Protein AF-A0AAW3F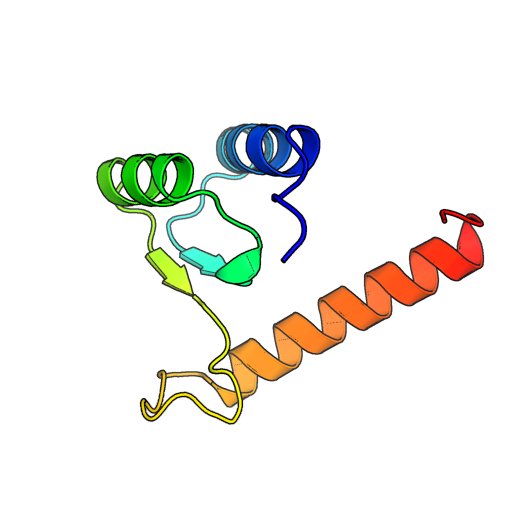MD3-F1 (afdb_monomer)

Foldseek 3Di:
DDAQDPVLLVVVVVCCVVPPDLEDEDAPRRDDPVSVVVNVVVNRHYDYQDDPPDDDDDPCNVVSVVVVVVVVVVVVVVCVVPVPD

Sequence (85 aa):
MTPASWHAIKSVQTLLSLWPSHQILVDLGYLSRKLKQELAKKKINLWTPVRRNMKQPVAYQRLLNRQRRQSETNFSQLNELFDIE

InterPro domains:
  IPR025668 Transposase DDE domain [PF13612] (2-85)

Nearest PDB structures (foldseek):
  3md9-assembly2_B  TM=7.033E-01  e=1.603E+00  Yersinia pestis
  1asu-assembly1_A-2  TM=4.422E-01  e=1.077E+00  Avian sarcoma virus
  2g9z-assembly1_B  TM=5.738E-01  e=4.953E+00  Candida albicans
  2wsm-assembly1_A  TM=4.570E-01  e=9.617E+00  Archaeoglobus fulgidus DSM 4304

Mean predicted aligned error: 7.89 Å

pLDDT: mean 77.75, std 11.98, range [36.75, 92.19]

Organism: NCBI:txid1304889

Secondary structure (DSSP, 8-state):
-PPPPHHHHHHHHHHHHHS--SEEE--TTTS-HHHHHHHHHTT-EEE-PPPTT-----TTHHHHHHHHHHHHHHHHHHHHHHT--

Solvent-accessible surface area (backbone atoms only — not comparable to full-atom values): 5242 Å² total; per-residue (Å²): 133,80,77,56,54,70,66,60,60,53,45,52,60,51,48,43,70,77,52,77,61,59,65,43,82,46,63,73,82,59,55,54,72,67,55,53,53,54,38,50,75,70,65,36,45,76,46,54,62,73,54,96,88,52,93,63,88,56,88,62,44,70,57,44,47,49,55,50,50,51,51,53,51,52,51,53,51,49,28,70,76,66,73,63,129

Radius of gyration: 14.06 Å; Cα contacts (8 Å, |Δi|>4): 57; chains: 1; bounding box: 32×26×37 Å

Structure (mmCIF, N/CA/C/O backbone):
data_AF-A0AAW3FMD3-F1
#
_entry.id   AF-A0AAW3FMD3-F1
#
loop_
_atom_site.group_PDB
_atom_site.id
_atom_site.type_symbol
_atom_site.label_atom_id
_atom_site.label_alt_id
_atom_site.label_comp_id
_atom_site.label_asym_id
_atom_site.label_entity_id
_atom_site.label_seq_id
_atom_site.pdbx_PDB_ins_code
_atom_site.Cartn_x
_atom_site.Cartn_y
_atom_site.Cartn_z
_atom_site.occupancy
_atom_site.B_iso_or_equiv
_atom_site.auth_seq_id
_atom_site.auth_comp_id
_atom_site.auth_asym_id
_atom_site.auth_atom_id
_atom_site.pdbx_PDB_model_num
ATOM 1 N N . MET A 1 1 ? 2.857 17.953 -1.408 1.00 36.75 1 MET A N 1
ATOM 2 C CA . MET A 1 1 ? 2.327 16.590 -1.632 1.00 36.75 1 MET A CA 1
ATOM 3 C C . MET A 1 1 ? 1.576 16.604 -2.946 1.00 36.75 1 MET A C 1
ATOM 5 O O . MET A 1 1 ? 0.620 17.359 -3.056 1.00 36.75 1 MET A O 1
ATOM 9 N N . THR A 1 2 ? 2.035 15.841 -3.934 1.00 37.81 2 THR A N 1
ATOM 10 C CA . THR A 1 2 ? 1.355 15.690 -5.224 1.00 37.81 2 THR A CA 1
ATOM 11 C C . THR A 1 2 ? 0.058 14.906 -5.001 1.00 37.81 2 THR A C 1
ATOM 13 O O . THR A 1 2 ? 0.098 13.882 -4.311 1.00 37.81 2 THR A O 1
ATOM 16 N N . PRO A 1 3 ? -1.097 15.369 -5.503 1.00 49.78 3 PRO A N 1
ATOM 17 C CA . PRO A 1 3 ? -2.329 14.594 -5.447 1.00 49.78 3 PRO A CA 1
ATOM 18 C C . PRO A 1 3 ? -2.115 13.229 -6.103 1.00 49.78 3 PRO A C 1
ATOM 20 O O . PRO A 1 3 ? -1.454 13.135 -7.136 1.00 49.78 3 PRO A O 1
ATOM 23 N N . ALA A 1 4 ? -2.677 12.173 -5.516 1.00 54.09 4 ALA A N 1
ATOM 24 C CA . ALA A 1 4 ? -2.687 10.866 -6.156 1.00 54.09 4 ALA A CA 1
ATOM 25 C C . ALA A 1 4 ? -3.322 10.982 -7.552 1.00 54.09 4 ALA A C 1
ATOM 27 O O . ALA A 1 4 ? -4.415 11.542 -7.686 1.00 54.09 4 ALA A O 1
ATOM 28 N N . SER A 1 5 ? -2.631 10.469 -8.574 1.00 61.81 5 SER A N 1
ATOM 29 C CA . SER A 1 5 ? -3.108 10.476 -9.959 1.00 61.81 5 SER A CA 1
ATOM 30 C C . SER A 1 5 ? -4.507 9.858 -10.043 1.00 61.81 5 SER A C 1
ATOM 32 O O . SER A 1 5 ? -4.771 8.805 -9.455 1.00 61.81 5 SER A O 1
ATOM 34 N N . TRP A 1 6 ? -5.412 10.494 -10.793 1.00 53.22 6 TRP A N 1
ATOM 35 C CA . TRP A 1 6 ? -6.760 9.976 -11.055 1.00 53.22 6 TRP A CA 1
ATOM 36 C C . TRP A 1 6 ? -6.725 8.533 -11.586 1.00 53.22 6 TRP A C 1
ATOM 38 O O . TRP A 1 6 ? -7.559 7.705 -11.207 1.00 53.22 6 TRP A O 1
ATOM 48 N N . HIS A 1 7 ? -5.696 8.208 -12.377 1.00 61.53 7 HIS A N 1
ATOM 49 C CA . HIS A 1 7 ? -5.467 6.864 -12.897 1.00 61.53 7 HIS A CA 1
ATOM 50 C C . HIS A 1 7 ? -5.234 5.849 -11.775 1.00 61.53 7 HIS A C 1
ATOM 52 O O . HIS A 1 7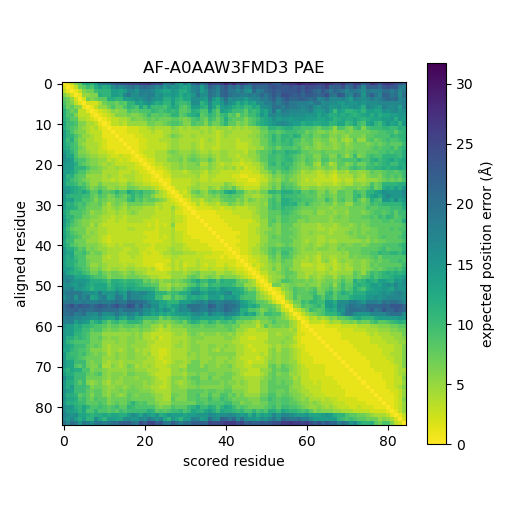 ? -5.844 4.785 -11.792 1.00 61.53 7 HIS A O 1
ATOM 58 N N . ALA A 1 8 ? -4.460 6.194 -10.741 1.00 63.69 8 ALA A N 1
ATOM 59 C CA . ALA A 1 8 ? -4.201 5.295 -9.616 1.00 63.69 8 ALA A CA 1
ATOM 60 C C . ALA A 1 8 ? -5.482 4.960 -8.826 1.00 63.69 8 ALA A C 1
ATOM 62 O O . ALA A 1 8 ? -5.691 3.814 -8.435 1.00 63.69 8 ALA A O 1
ATOM 63 N N . ILE A 1 9 ? -6.382 5.932 -8.641 1.00 63.00 9 ILE A N 1
ATOM 64 C CA . ILE A 1 9 ? -7.664 5.745 -7.935 1.00 63.00 9 ILE A CA 1
ATOM 65 C C . ILE A 1 9 ? -8.588 4.802 -8.717 1.00 63.00 9 ILE A C 1
ATOM 67 O O . ILE A 1 9 ? -9.180 3.889 -8.134 1.00 63.00 9 ILE A O 1
ATOM 71 N N . LYS A 1 10 ? -8.698 4.998 -10.036 1.00 68.69 10 LYS A N 1
ATOM 72 C CA . LYS A 1 10 ? -9.520 4.147 -10.909 1.00 68.69 10 LYS A CA 1
ATOM 73 C C . LYS A 1 10 ? -8.953 2.727 -11.011 1.00 68.69 10 LYS A C 1
ATOM 75 O O . LYS A 1 10 ? -9.716 1.757 -11.002 1.00 68.69 10 LYS A O 1
ATOM 80 N N . SER A 1 11 ? -7.627 2.594 -11.017 1.00 73.38 11 SER A N 1
ATOM 81 C CA . SER A 1 11 ? -6.950 1.298 -10.988 1.00 73.38 11 SER A CA 1
ATOM 82 C C . SER A 1 11 ? -7.278 0.501 -9.727 1.00 73.38 11 SER A C 1
ATOM 84 O O . SER A 1 11 ? -7.513 -0.694 -9.836 1.00 73.38 11 SER A O 1
ATOM 86 N N . VAL A 1 12 ? -7.398 1.13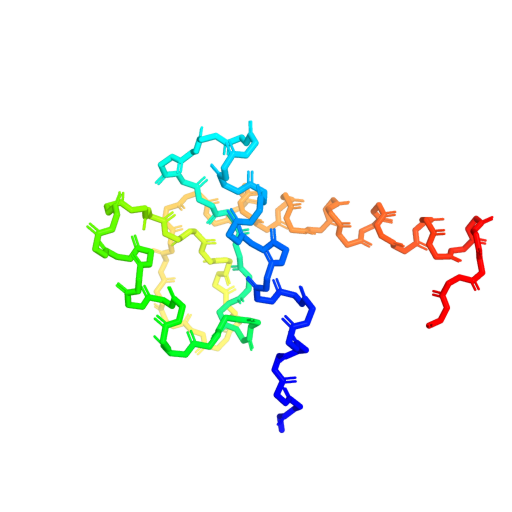1 -8.550 1.00 79.00 12 VAL A N 1
ATOM 87 C CA . VAL A 1 12 ? -7.757 0.414 -7.306 1.00 79.00 12 VAL A CA 1
ATOM 88 C C . VAL A 1 12 ? -9.153 -0.204 -7.382 1.00 79.00 12 VAL A C 1
ATOM 90 O O . VAL A 1 12 ? -9.329 -1.369 -7.033 1.00 79.00 12 VAL A O 1
ATOM 93 N N . GLN A 1 13 ? -10.154 0.546 -7.851 1.00 79.19 13 GLN A N 1
ATOM 94 C CA . GLN A 1 13 ? -11.515 0.012 -7.986 1.00 79.19 13 GLN A CA 1
ATOM 95 C C . GLN A 1 13 ? -11.578 -1.122 -9.020 1.00 79.19 13 GLN A C 1
ATOM 97 O O . GLN A 1 13 ? -12.247 -2.126 -8.784 1.00 79.19 13 GLN A O 1
ATOM 102 N N . THR A 1 14 ? -10.844 -0.980 -10.126 1.00 82.50 14 THR A N 1
ATOM 103 C CA . THR A 1 14 ? -10.757 -1.999 -11.184 1.00 82.50 14 THR A CA 1
ATOM 104 C C . THR A 1 14 ? -10.068 -3.264 -10.674 1.00 82.50 14 THR A C 1
ATOM 106 O O . THR A 1 14 ? -10.606 -4.358 -10.818 1.00 82.50 14 THR A O 1
ATOM 109 N N . LEU A 1 15 ? -8.924 -3.117 -10.000 1.00 82.44 15 LEU A N 1
ATOM 110 C CA . LEU A 1 15 ? -8.185 -4.226 -9.397 1.00 82.44 15 LEU A CA 1
ATOM 111 C C . LEU A 1 15 ? -9.034 -4.984 -8.384 1.00 82.44 15 LEU A C 1
ATOM 113 O O . LEU A 1 15 ? -8.998 -6.204 -8.379 1.00 82.44 15 LEU A O 1
ATOM 117 N N . LEU A 1 16 ? -9.835 -4.293 -7.573 1.00 84.38 16 LEU A N 1
ATOM 118 C CA . LEU A 1 16 ? -10.720 -4.954 -6.612 1.00 84.38 16 LEU A CA 1
ATOM 119 C C . LEU A 1 16 ? -11.918 -5.650 -7.249 1.00 84.38 16 LEU A C 1
ATOM 121 O O . LEU A 1 16 ? -12.454 -6.587 -6.662 1.00 84.38 16 LEU A O 1
ATOM 125 N N . SER A 1 17 ? -12.351 -5.187 -8.421 1.00 84.56 17 SER A N 1
ATOM 126 C CA . SER A 1 17 ? -13.377 -5.876 -9.199 1.00 84.56 17 SER A CA 1
ATOM 127 C C . SER A 1 17 ? -12.842 -7.164 -9.819 1.00 84.56 17 SER A C 1
ATOM 129 O O . SER A 1 17 ? -13.580 -8.140 -9.892 1.00 84.56 17 SER A O 1
ATOM 131 N N . LEU A 1 18 ? -11.589 -7.158 -10.282 1.00 85.19 18 LEU A N 1
ATOM 132 C CA . LEU A 1 18 ? -10.942 -8.325 -10.886 1.00 85.19 18 LEU A CA 1
ATOM 133 C C . LEU A 1 18 ? -10.451 -9.312 -9.824 1.00 85.19 18 LEU A C 1
ATOM 135 O O . LEU A 1 18 ? -10.636 -10.514 -9.972 1.00 85.19 18 LEU A O 1
ATOM 139 N N . TRP A 1 19 ? -9.879 -8.794 -8.737 1.00 83.31 19 TRP A N 1
ATOM 140 C CA . TRP A 1 19 ? -9.347 -9.556 -7.613 1.00 83.31 19 TRP A CA 1
ATOM 141 C C . TRP A 1 19 ? -9.965 -9.104 -6.291 1.00 83.31 19 TRP A C 1
ATOM 143 O O . TRP A 1 19 ? -9.415 -8.241 -5.595 1.00 83.31 19 TRP A O 1
ATOM 153 N N . PRO A 1 20 ? -11.110 -9.702 -5.915 1.00 82.62 20 PRO A N 1
ATOM 154 C CA . PRO A 1 20 ? -11.758 -9.427 -4.645 1.00 82.62 20 PRO A CA 1
ATOM 155 C C . PRO A 1 20 ? -10.833 -9.778 -3.479 1.00 82.62 20 PRO A C 1
ATOM 157 O O . PRO A 1 20 ? -10.433 -10.928 -3.303 1.00 82.62 20 PRO A O 1
ATOM 160 N N . SER A 1 21 ? -10.514 -8.786 -2.649 1.00 84.12 21 SER A N 1
ATOM 161 C CA . SER A 1 21 ? -9.740 -8.988 -1.428 1.00 84.12 21 SER A CA 1
ATOM 162 C C . SER A 1 21 ? -10.299 -8.155 -0.284 1.00 84.12 21 SER A C 1
ATOM 164 O O . SER A 1 21 ? -10.679 -6.996 -0.453 1.00 84.12 21 SER A O 1
ATOM 166 N N . HIS A 1 22 ? -10.298 -8.747 0.907 1.00 84.38 22 HIS A N 1
ATOM 167 C CA . HIS A 1 22 ? -10.664 -8.074 2.152 1.00 84.38 22 HIS A CA 1
ATOM 168 C C . HIS A 1 22 ? -9.489 -7.305 2.766 1.00 84.38 22 HIS A C 1
ATOM 170 O O . HIS A 1 22 ? -9.687 -6.543 3.709 1.00 84.38 22 HIS A O 1
ATOM 176 N N . GLN A 1 23 ? -8.268 -7.515 2.265 1.00 85.19 23 GLN A N 1
ATOM 177 C CA . GLN A 1 23 ? -7.047 -6.897 2.773 1.00 85.19 23 GLN A CA 1
ATOM 178 C C . GLN A 1 23 ? -6.209 -6.366 1.612 1.00 85.19 23 GLN A C 1
ATOM 180 O O . GLN A 1 23 ? -5.898 -7.099 0.672 1.00 85.19 23 GLN A O 1
ATOM 185 N N . ILE A 1 24 ? -5.835 -5.090 1.676 1.00 85.19 24 ILE A N 1
ATOM 186 C CA . ILE A 1 24 ? -5.026 -4.442 0.638 1.00 85.19 24 ILE A CA 1
ATOM 187 C C . ILE A 1 24 ? -3.820 -3.777 1.283 1.00 85.19 24 ILE A C 1
ATOM 189 O O . ILE A 1 24 ? -3.972 -2.966 2.198 1.00 85.19 24 ILE A O 1
ATOM 193 N N . LEU A 1 25 ? -2.631 -4.084 0.765 1.00 83.81 25 LEU A N 1
ATOM 194 C CA . LEU A 1 25 ? -1.409 -3.359 1.087 1.00 83.81 25 LEU A CA 1
ATOM 195 C C . LEU A 1 25 ? -1.373 -2.046 0.299 1.00 83.81 25 LEU A C 1
ATOM 197 O O . LEU A 1 25 ? -1.412 -2.061 -0.928 1.00 83.81 25 LEU A O 1
ATOM 201 N N . VAL A 1 26 ? -1.294 -0.914 0.992 1.00 80.81 26 VAL A N 1
ATOM 202 C CA . VAL A 1 26 ? -1.348 0.412 0.365 1.00 80.81 26 VAL A CA 1
ATOM 203 C C . VAL A 1 26 ? -0.454 1.398 1.110 1.00 80.81 26 VAL A C 1
ATOM 205 O O . VAL A 1 26 ? -0.324 1.328 2.331 1.00 80.81 26 VAL A O 1
ATOM 208 N N . ASP A 1 27 ? 0.111 2.371 0.395 1.00 76.38 27 ASP A N 1
ATOM 209 C CA . ASP A 1 27 ? 0.661 3.573 1.026 1.00 76.38 27 ASP A CA 1
ATOM 210 C C . ASP A 1 27 ? -0.469 4.593 1.258 1.00 76.38 27 ASP A C 1
ATOM 212 O O . ASP A 1 27 ? -1.132 5.036 0.318 1.00 76.38 27 ASP A O 1
ATOM 216 N N . LEU A 1 28 ? -0.704 4.997 2.514 1.00 66.06 28 LEU A N 1
ATOM 217 C CA . LEU A 1 28 ? -1.766 5.950 2.872 1.00 66.06 28 LEU A CA 1
ATOM 218 C C . LEU A 1 28 ? -1.667 7.286 2.136 1.00 66.06 28 LEU A C 1
ATOM 220 O O . LEU A 1 28 ? -2.698 7.953 2.008 1.00 66.06 28 LEU A O 1
ATOM 224 N N . GLY A 1 29 ? -0.473 7.684 1.691 1.00 68.25 29 GLY A N 1
ATOM 225 C CA . GLY A 1 29 ? -0.283 8.897 0.894 1.00 68.25 29 GLY A CA 1
ATOM 226 C C . GLY A 1 29 ? -0.903 8.812 -0.504 1.00 68.25 29 GLY A C 1
ATOM 227 O O . GLY A 1 29 ? -1.175 9.843 -1.107 1.00 68.25 29 GLY A O 1
ATOM 228 N N . TYR A 1 30 ? -1.172 7.598 -0.991 1.00 69.44 30 TYR A N 1
ATOM 229 C CA . TYR A 1 30 ? -1.604 7.327 -2.362 1.00 69.44 30 TYR A CA 1
ATOM 230 C C . TYR A 1 30 ? -3.123 7.201 -2.531 1.00 69.44 30 TYR A C 1
ATOM 232 O O . TYR A 1 30 ? -3.630 7.256 -3.647 1.00 69.44 30 TYR A O 1
ATOM 240 N N . LEU A 1 31 ? -3.876 7.044 -1.437 1.00 77.50 31 LEU A N 1
ATOM 241 C CA . LEU A 1 31 ? -5.337 6.984 -1.502 1.00 77.50 31 LEU A CA 1
ATOM 242 C C . LEU A 1 31 ? -5.968 8.316 -1.102 1.00 77.50 31 LEU A C 1
ATOM 244 O O . LEU A 1 31 ? -5.707 8.852 -0.019 1.00 77.50 31 LEU A O 1
ATOM 248 N N . SER A 1 32 ? -6.892 8.795 -1.936 1.00 80.38 32 SER A N 1
ATOM 249 C CA . SER A 1 32 ? -7.738 9.938 -1.599 1.00 80.38 32 SER A CA 1
ATOM 250 C C . SER A 1 32 ? -8.638 9.625 -0.398 1.00 80.38 32 SER A C 1
ATOM 252 O O . SER A 1 32 ? -9.003 8.475 -0.138 1.00 80.38 32 SER A O 1
ATOM 254 N N . ARG A 1 33 ? -9.040 10.664 0.346 1.00 81.81 33 ARG A N 1
ATOM 255 C CA . ARG A 1 33 ? -9.955 10.514 1.492 1.00 81.81 33 ARG A CA 1
ATOM 256 C C . ARG A 1 33 ? -11.279 9.856 1.075 1.00 81.81 33 ARG A C 1
ATOM 258 O O . ARG A 1 33 ? -11.767 8.989 1.794 1.00 81.81 33 ARG A O 1
ATOM 265 N N . LYS A 1 34 ? -11.805 10.220 -0.100 1.00 83.88 34 LYS A N 1
ATOM 266 C CA . LYS A 1 34 ? -13.025 9.633 -0.673 1.00 83.88 34 LYS A CA 1
ATOM 267 C C . LYS A 1 34 ? -12.866 8.129 -0.912 1.00 83.88 34 LYS A C 1
ATOM 269 O O . LYS A 1 34 ? -13.703 7.355 -0.460 1.00 83.88 34 LYS A O 1
ATOM 274 N N . LEU A 1 35 ? -11.762 7.705 -1.532 1.00 82.69 35 LEU A N 1
ATOM 275 C CA . LEU A 1 35 ? -11.519 6.287 -1.804 1.00 82.69 35 LEU A CA 1
ATOM 276 C C . LEU A 1 35 ? -11.368 5.476 -0.507 1.00 82.69 35 LEU A C 1
ATOM 278 O O . LEU A 1 35 ? -11.938 4.398 -0.391 1.00 82.69 35 LEU A O 1
ATOM 282 N N . LYS A 1 36 ? -10.688 6.016 0.513 1.00 84.44 36 LYS A N 1
ATOM 283 C CA . LYS A 1 36 ? -10.605 5.364 1.836 1.00 84.44 36 LYS A CA 1
ATOM 284 C C . LYS A 1 36 ? -11.989 5.128 2.450 1.00 84.44 36 LYS A C 1
ATOM 286 O O . LYS A 1 36 ? -12.238 4.056 2.991 1.00 84.44 36 LYS A O 1
ATOM 291 N N . GLN A 1 37 ? -12.892 6.105 2.345 1.00 87.31 37 GLN A N 1
ATOM 292 C CA . GLN A 1 37 ? -14.265 5.978 2.845 1.00 87.31 37 GLN A CA 1
ATOM 293 C C . GLN A 1 37 ? -15.066 4.923 2.069 1.00 87.31 37 GLN A C 1
ATOM 295 O O . GLN A 1 37 ? -15.803 4.149 2.674 1.00 87.31 37 GLN A O 1
ATOM 300 N N . GLU A 1 38 ? -14.914 4.859 0.746 1.00 86.88 38 GLU A N 1
ATOM 301 C CA .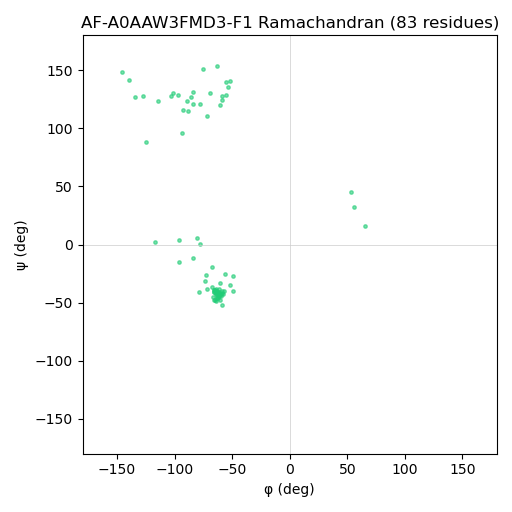 GLU A 1 38 ? -15.567 3.839 -0.085 1.00 86.88 38 GLU A CA 1
ATOM 302 C C . GLU A 1 38 ? -15.080 2.422 0.251 1.00 86.88 38 GLU A C 1
ATOM 304 O O . GLU A 1 38 ? -15.894 1.509 0.386 1.00 86.88 38 GLU A O 1
ATOM 309 N N . LEU A 1 39 ? -13.772 2.240 0.447 1.00 87.31 39 LEU A N 1
ATOM 310 C CA . LEU A 1 39 ? -13.191 0.949 0.830 1.00 87.31 39 LEU A CA 1
ATOM 311 C C . LEU A 1 39 ? -13.643 0.514 2.231 1.00 87.31 39 LEU A C 1
ATOM 313 O O . LEU A 1 39 ? -13.997 -0.648 2.428 1.00 87.31 39 LEU A O 1
ATOM 317 N N . ALA A 1 40 ? -13.737 1.454 3.176 1.00 86.56 40 ALA A N 1
ATOM 318 C CA . ALA A 1 40 ? -14.267 1.181 4.509 1.00 86.56 40 ALA A CA 1
ATOM 319 C C . ALA A 1 40 ? -15.735 0.712 4.468 1.00 86.56 40 ALA A C 1
ATOM 321 O O . ALA A 1 40 ? -16.088 -0.250 5.148 1.00 86.56 40 ALA A O 1
ATOM 322 N N . LYS A 1 41 ? -16.583 1.319 3.619 1.00 89.00 41 LYS A N 1
ATOM 323 C CA . LYS A 1 41 ? -17.975 0.865 3.412 1.00 89.00 41 LYS A CA 1
ATOM 324 C C . LYS A 1 41 ? -18.050 -0.566 2.876 1.00 89.00 41 LYS A C 1
ATOM 326 O O . LYS A 1 41 ? -18.965 -1.302 3.228 1.00 89.00 41 LYS A O 1
ATOM 331 N N . LYS A 1 42 ? -17.072 -0.970 2.061 1.00 87.94 42 LYS A N 1
ATOM 332 C CA . LYS A 1 42 ? -16.937 -2.335 1.532 1.00 87.94 42 LYS A CA 1
ATOM 333 C C . LYS A 1 42 ? -16.293 -3.319 2.520 1.00 87.94 42 LYS A C 1
ATOM 335 O O . LYS A 1 42 ? -16.037 -4.455 2.143 1.00 87.94 42 LYS A O 1
ATOM 340 N N . LYS A 1 43 ? -16.035 -2.905 3.769 1.00 88.62 43 LYS A N 1
ATOM 341 C CA . LYS A 1 43 ? -15.345 -3.700 4.804 1.00 88.62 43 LYS A CA 1
ATOM 342 C C . LYS A 1 43 ? -13.958 -4.191 4.367 1.00 88.62 43 LYS A C 1
ATOM 344 O O . LYS A 1 43 ? -13.512 -5.262 4.769 1.00 88.62 43 LYS A O 1
ATOM 349 N N . ILE A 1 44 ? -13.275 -3.400 3.542 1.00 88.12 44 ILE A N 1
ATOM 350 C CA . ILE A 1 44 ? -11.917 -3.688 3.091 1.00 88.12 44 ILE A CA 1
ATOM 351 C C . ILE A 1 44 ? -10.929 -3.074 4.082 1.00 88.12 44 ILE A C 1
ATOM 353 O O . ILE A 1 44 ? -10.929 -1.863 4.315 1.00 88.12 44 ILE A O 1
ATOM 357 N N . ASN A 1 45 ? -10.053 -3.912 4.630 1.00 85.81 45 ASN A N 1
ATOM 358 C CA . ASN A 1 45 ? -9.000 -3.508 5.547 1.00 85.81 45 ASN A CA 1
ATOM 359 C C . ASN A 1 45 ? -7.759 -3.046 4.779 1.00 85.81 45 ASN A C 1
ATOM 361 O O . ASN A 1 45 ? -7.206 -3.767 3.948 1.00 85.81 45 ASN A O 1
ATOM 365 N N . LEU A 1 46 ? -7.289 -1.841 5.093 1.00 83.88 46 LEU A N 1
ATOM 366 C CA . LEU A 1 46 ? -6.063 -1.291 4.526 1.00 83.88 46 LEU A CA 1
ATOM 367 C C . LEU A 1 46 ? -4.883 -1.607 5.440 1.00 83.88 46 LEU A C 1
ATOM 369 O O . LEU A 1 46 ? -4.798 -1.110 6.562 1.00 83.88 46 LEU A O 1
ATOM 373 N N . TRP A 1 47 ? -3.944 -2.398 4.940 1.00 84.19 47 TRP A N 1
ATOM 374 C CA . TRP A 1 47 ? -2.648 -2.588 5.567 1.00 84.19 47 TRP 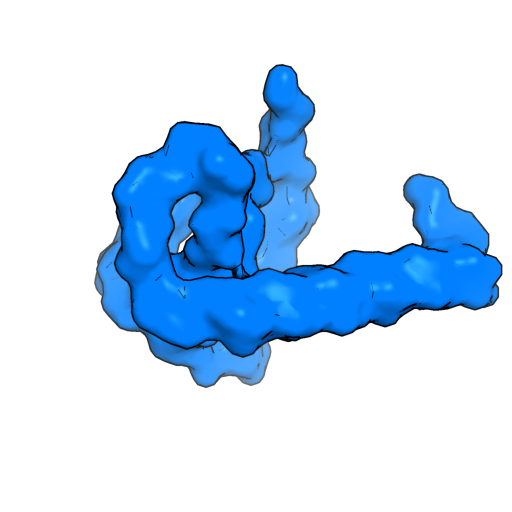A CA 1
ATOM 375 C C . TRP A 1 47 ? -1.693 -1.531 5.054 1.00 84.19 47 TRP A C 1
ATOM 377 O O . TRP A 1 47 ? -1.366 -1.476 3.873 1.00 84.19 47 TRP A O 1
ATOM 387 N N . THR A 1 48 ? -1.262 -0.660 5.958 1.00 77.25 48 THR A N 1
ATOM 388 C CA . THR A 1 48 ? -0.291 0.381 5.639 1.00 77.25 48 THR A CA 1
ATOM 389 C C . THR A 1 48 ? 0.995 0.111 6.401 1.00 77.25 48 THR A C 1
ATOM 391 O O . THR A 1 48 ? 0.956 0.047 7.631 1.00 77.25 48 THR A O 1
ATOM 394 N N . PRO A 1 49 ? 2.140 -0.015 5.714 1.00 76.44 49 PRO A N 1
ATOM 395 C CA . PRO A 1 49 ? 3.432 -0.050 6.377 1.00 76.44 49 PRO A CA 1
ATOM 396 C C . PRO A 1 49 ? 3.630 1.235 7.190 1.00 76.44 49 PRO A C 1
ATOM 398 O O . PRO A 1 49 ? 3.548 2.343 6.660 1.00 76.44 49 PRO A O 1
ATOM 401 N N . VAL A 1 50 ? 3.903 1.091 8.485 1.00 72.38 50 VAL A N 1
ATOM 402 C CA . VAL A 1 50 ? 4.192 2.215 9.387 1.00 72.38 50 VAL A CA 1
ATOM 403 C C . VAL A 1 50 ? 5.405 2.995 8.880 1.00 72.38 50 VAL A C 1
ATOM 405 O O . VAL A 1 50 ? 6.473 2.427 8.633 1.00 72.38 50 VAL A O 1
ATOM 408 N N . ARG A 1 51 ? 5.250 4.316 8.738 1.00 69.50 51 ARG A N 1
ATOM 409 C CA . ARG A 1 51 ? 6.369 5.225 8.451 1.00 69.50 51 ARG A CA 1
ATOM 410 C C . ARG A 1 51 ? 7.193 5.434 9.720 1.00 69.50 51 ARG A C 1
ATOM 412 O O . ARG A 1 51 ? 6.641 5.429 10.813 1.00 69.50 51 ARG A O 1
ATOM 419 N N . ARG A 1 52 ? 8.495 5.702 9.578 1.00 64.62 52 ARG A N 1
ATOM 420 C CA . ARG A 1 52 ? 9.454 5.865 10.696 1.00 64.62 52 ARG A CA 1
ATOM 421 C C . ARG A 1 52 ? 8.988 6.831 11.803 1.00 64.62 52 ARG A C 1
ATOM 423 O O . ARG A 1 52 ? 9.365 6.651 12.951 1.00 64.62 52 ARG A O 1
ATOM 430 N N . ASN A 1 53 ? 8.138 7.80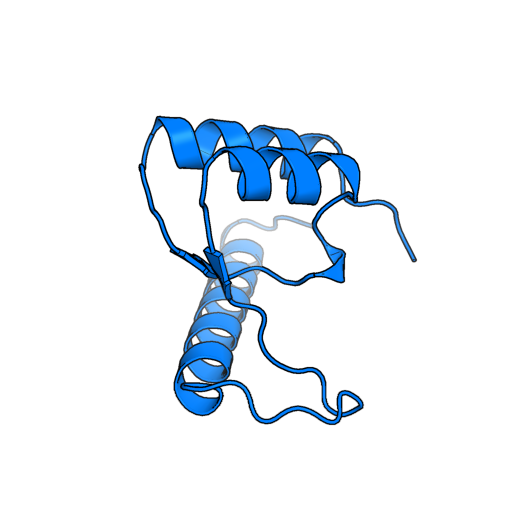5 11.462 1.00 66.69 53 ASN A N 1
ATOM 431 C CA . ASN A 1 53 ? 7.626 8.833 12.377 1.00 66.69 53 ASN A CA 1
ATOM 432 C C . ASN A 1 53 ? 6.242 8.510 12.983 1.00 66.69 53 ASN A C 1
ATOM 434 O O . ASN A 1 53 ? 5.668 9.346 13.677 1.00 66.69 53 ASN A O 1
ATOM 438 N N . MET A 1 54 ? 5.665 7.337 12.709 1.00 69.44 54 MET A N 1
ATOM 439 C CA . MET A 1 54 ? 4.363 6.928 13.242 1.00 69.44 54 MET A CA 1
ATOM 440 C C . MET A 1 54 ? 4.555 6.034 14.475 1.00 69.44 54 MET A C 1
ATOM 442 O O . MET A 1 54 ? 5.296 5.059 14.440 1.00 69.44 54 MET A O 1
ATOM 446 N N . LYS A 1 55 ? 3.872 6.371 15.576 1.00 60.97 55 LYS A N 1
ATOM 447 C CA . LYS A 1 55 ? 4.077 5.774 16.911 1.00 60.97 55 LYS A CA 1
ATOM 448 C C . LYS A 1 55 ? 3.459 4.384 17.126 1.00 60.97 55 LYS A C 1
ATOM 450 O O . LYS A 1 55 ? 3.555 3.864 18.232 1.00 60.97 55 LYS A O 1
ATOM 455 N N . GLN A 1 56 ? 2.801 3.787 16.134 1.00 60.28 56 GLN A N 1
ATOM 456 C CA . GLN A 1 56 ? 2.045 2.553 16.362 1.00 60.28 56 GLN A CA 1
ATOM 457 C C . GLN A 1 56 ? 2.780 1.317 15.836 1.00 60.28 56 GLN A C 1
ATOM 459 O O . GLN A 1 56 ? 3.140 1.288 14.658 1.00 60.28 56 GLN A O 1
ATOM 464 N N . PRO A 1 57 ? 2.969 0.273 16.661 1.00 59.44 57 PRO A N 1
ATOM 465 C CA . PRO A 1 57 ? 3.367 -1.029 16.160 1.00 59.44 57 PRO A CA 1
ATOM 466 C C . PRO A 1 57 ? 2.171 -1.652 15.433 1.00 59.44 57 PRO A C 1
ATOM 468 O O . PRO A 1 57 ? 1.172 -2.014 16.048 1.00 59.44 57 PRO A O 1
ATOM 471 N N . VAL A 1 58 ? 2.260 -1.765 14.110 1.00 66.94 58 VAL A N 1
ATOM 472 C CA . VAL A 1 58 ? 1.276 -2.518 13.326 1.00 66.94 58 VAL A CA 1
ATOM 473 C C . VAL A 1 58 ? 1.673 -3.992 13.359 1.00 66.94 58 VAL A C 1
ATOM 475 O O . VAL A 1 58 ? 2.837 -4.346 13.147 1.00 66.94 58 VAL A O 1
ATOM 478 N N . ALA A 1 59 ? 0.712 -4.868 13.657 1.00 71.00 59 ALA A N 1
ATOM 479 C CA . ALA A 1 59 ? 0.913 -6.307 13.540 1.00 71.00 59 ALA A CA 1
ATOM 480 C C . ALA A 1 59 ? 1.461 -6.634 12.141 1.00 71.00 59 ALA A C 1
ATOM 482 O O . ALA A 1 59 ? 1.076 -6.017 11.151 1.00 71.00 59 ALA A O 1
ATOM 483 N N . TYR A 1 60 ? 2.395 -7.581 12.052 1.00 77.25 60 TYR A N 1
ATOM 484 C CA . TYR A 1 60 ? 3.029 -7.961 10.784 1.00 77.25 60 TYR A CA 1
ATOM 485 C C . TYR A 1 60 ? 3.888 -6.865 10.116 1.00 77.25 60 TYR A C 1
ATOM 487 O O . TYR A 1 60 ? 4.276 -7.030 8.964 1.00 77.25 60 TYR A O 1
ATOM 495 N N . GLN A 1 61 ? 4.290 -5.791 10.813 1.00 80.62 61 GLN A N 1
ATOM 496 C CA . GLN A 1 61 ? 5.087 -4.692 10.231 1.00 80.62 61 GLN A CA 1
ATOM 497 C C . GLN A 1 61 ? 6.328 -5.149 9.440 1.00 80.62 61 GLN A C 1
ATOM 499 O O . GLN A 1 61 ? 6.629 -4.591 8.384 1.00 80.62 61 GLN A O 1
ATOM 504 N N . ARG A 1 62 ? 7.058 -6.170 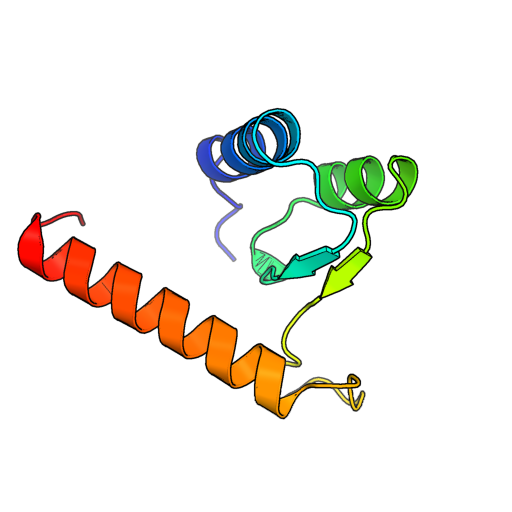9.919 1.00 83.44 62 ARG A N 1
ATOM 505 C CA . ARG A 1 62 ? 8.206 -6.740 9.186 1.00 83.44 62 ARG A CA 1
ATOM 506 C C . ARG A 1 62 ? 7.781 -7.327 7.836 1.00 83.44 62 ARG A C 1
ATOM 508 O O . ARG A 1 62 ? 8.438 -7.063 6.832 1.00 83.44 62 ARG A O 1
ATOM 515 N N . LEU A 1 63 ? 6.676 -8.073 7.812 1.00 85.50 63 LEU A N 1
ATOM 516 C CA . LEU A 1 63 ? 6.096 -8.640 6.596 1.00 85.50 63 LEU A CA 1
ATOM 517 C C . LEU A 1 63 ? 5.620 -7.530 5.650 1.00 85.50 63 LEU A C 1
ATOM 519 O O . LEU A 1 63 ? 6.004 -7.538 4.485 1.00 85.50 63 LEU A O 1
ATOM 523 N N . LEU A 1 64 ? 4.868 -6.545 6.152 1.00 83.75 64 LEU A N 1
ATOM 524 C CA . LEU A 1 64 ? 4.369 -5.421 5.348 1.00 83.75 64 LEU A CA 1
ATOM 525 C C . LEU A 1 64 ? 5.515 -4.624 4.711 1.00 83.75 64 LEU A C 1
ATOM 527 O O . LEU A 1 64 ? 5.464 -4.286 3.531 1.00 83.75 64 LEU A O 1
ATOM 531 N N . ASN A 1 65 ? 6.589 -4.379 5.467 1.00 83.62 65 ASN A N 1
ATOM 532 C CA . ASN A 1 65 ? 7.785 -3.720 4.950 1.00 83.62 65 ASN A CA 1
ATOM 533 C C . ASN A 1 65 ? 8.492 -4.542 3.869 1.00 83.62 65 ASN A C 1
ATOM 535 O O . ASN A 1 65 ? 8.969 -3.965 2.893 1.00 83.62 65 ASN A O 1
ATOM 539 N N . ARG A 1 66 ? 8.569 -5.868 4.033 1.00 86.69 66 ARG A N 1
ATOM 540 C CA . ARG A 1 66 ? 9.156 -6.764 3.030 1.00 86.69 66 ARG A CA 1
ATOM 541 C C . ARG A 1 66 ? 8.337 -6.759 1.740 1.00 86.69 66 ARG A C 1
ATOM 543 O O . ARG A 1 66 ? 8.915 -6.580 0.677 1.00 86.69 66 ARG A O 1
ATOM 550 N N . GLN A 1 67 ? 7.014 -6.887 1.841 1.00 86.88 67 GLN A N 1
ATOM 551 C CA . GLN A 1 67 ? 6.105 -6.870 0.689 1.00 86.88 67 GLN A CA 1
ATOM 552 C C . GLN A 1 67 ? 6.147 -5.529 -0.058 1.00 86.88 67 GLN A C 1
ATOM 554 O O . GLN A 1 67 ? 6.222 -5.504 -1.286 1.00 86.88 67 GLN A O 1
ATOM 559 N N . ARG A 1 68 ? 6.194 -4.409 0.680 1.00 84.81 68 ARG A N 1
ATOM 560 C CA . ARG A 1 68 ? 6.379 -3.076 0.087 1.00 84.81 68 ARG A CA 1
ATOM 561 C C . ARG A 1 68 ? 7.689 -2.995 -0.698 1.00 84.81 68 ARG A C 1
ATOM 563 O O . ARG A 1 68 ? 7.663 -2.629 -1.865 1.00 84.81 68 ARG A O 1
ATOM 570 N N . ARG A 1 69 ? 8.817 -3.366 -0.077 1.00 86.25 69 ARG A N 1
ATOM 571 C CA . ARG A 1 69 ? 10.136 -3.333 -0.734 1.00 86.25 69 ARG A CA 1
ATOM 572 C C . ARG A 1 69 ? 10.175 -4.213 -1.975 1.00 86.25 69 ARG A C 1
ATOM 574 O O . ARG A 1 69 ? 10.686 -3.774 -2.990 1.00 86.25 69 ARG A O 1
ATOM 581 N N . GLN A 1 70 ? 9.603 -5.414 -1.904 1.00 89.94 70 GLN A N 1
ATOM 582 C CA . GLN A 1 70 ? 9.535 -6.302 -3.061 1.00 89.94 70 GLN A CA 1
ATOM 583 C C . GLN A 1 70 ? 8.765 -5.656 -4.215 1.00 89.94 70 GLN A C 1
ATOM 585 O O . GLN A 1 70 ? 9.221 -5.706 -5.349 1.00 89.94 70 GLN A O 1
ATOM 590 N N . SER A 1 71 ? 7.627 -5.020 -3.925 1.00 84.50 71 SER A N 1
ATOM 591 C CA . SER A 1 71 ? 6.843 -4.324 -4.950 1.00 84.50 71 SER A CA 1
ATOM 592 C C . SER A 1 71 ? 7.633 -3.163 -5.559 1.00 84.50 71 SER A C 1
ATOM 594 O O . SER A 1 71 ? 7.685 -3.045 -6.774 1.00 84.50 71 SER A O 1
ATOM 596 N N . GLU A 1 72 ? 8.298 -2.346 -4.736 1.00 85.44 72 GLU A N 1
ATOM 597 C CA . GLU A 1 72 ? 9.151 -1.238 -5.198 1.00 85.44 72 GLU A CA 1
ATOM 598 C C . GLU A 1 72 ? 10.321 -1.719 -6.059 1.00 85.44 72 GLU A C 1
ATOM 600 O O . GLU A 1 72 ? 10.591 -1.127 -7.098 1.00 85.44 72 GLU A O 1
ATOM 605 N N . THR A 1 73 ? 10.981 -2.814 -5.672 1.00 90.75 73 THR A N 1
ATOM 606 C CA . THR A 1 73 ? 12.031 -3.440 -6.483 1.00 90.75 73 THR A CA 1
ATOM 607 C C . THR A 1 73 ? 11.477 -3.934 -7.812 1.00 90.75 73 THR A C 1
ATOM 609 O O . THR A 1 73 ? 12.070 -3.643 -8.844 1.00 90.75 73 THR A O 1
ATOM 612 N N . ASN A 1 74 ? 10.330 -4.616 -7.809 1.00 88.25 74 ASN A N 1
ATOM 613 C CA . ASN A 1 74 ? 9.706 -5.087 -9.042 1.00 88.25 74 ASN A CA 1
ATOM 614 C C . ASN A 1 74 ? 9.349 -3.910 -9.962 1.00 88.25 74 ASN A C 1
ATOM 616 O O . ASN A 1 74 ? 9.635 -3.969 -11.149 1.00 88.25 74 ASN A O 1
ATOM 620 N N . PHE A 1 75 ? 8.774 -2.823 -9.433 1.00 84.12 75 PHE A N 1
ATOM 621 C CA . PHE A 1 75 ? 8.492 -1.623 -10.229 1.00 84.12 75 PHE A CA 1
ATOM 622 C C . PHE A 1 75 ? 9.767 -0.971 -10.766 1.00 84.12 75 PHE A C 1
ATOM 624 O O . PHE A 1 75 ? 9.801 -0.610 -11.933 1.00 84.12 75 PHE A O 1
ATOM 631 N N . SER A 1 76 ? 10.826 -0.873 -9.958 1.00 84.62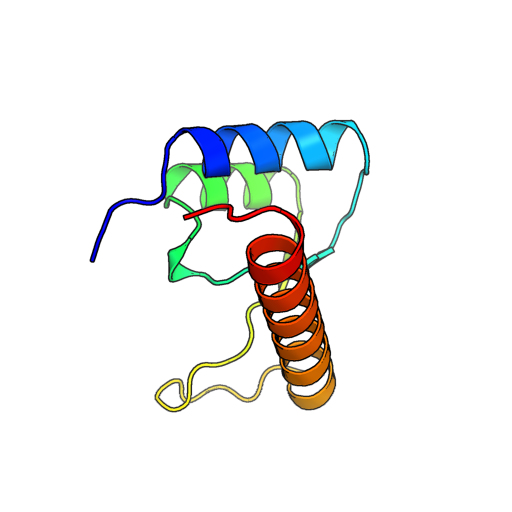 76 SER A N 1
ATOM 632 C CA . SER A 1 76 ? 12.118 -0.341 -10.409 1.00 84.62 76 SER A CA 1
ATOM 633 C C . SER A 1 76 ? 12.706 -1.168 -11.552 1.00 84.62 76 SER A C 1
ATOM 635 O O . SER A 1 76 ? 13.190 -0.599 -12.520 1.00 84.62 76 SER A O 1
ATOM 637 N N . GLN A 1 77 ? 12.634 -2.498 -11.455 1.00 90.75 77 GLN A N 1
ATOM 638 C CA . GLN A 1 77 ? 13.090 -3.406 -12.508 1.00 90.75 77 GLN A CA 1
ATOM 639 C C . GLN A 1 77 ? 12.238 -3.284 -13.770 1.00 90.75 77 GLN A C 1
ATOM 641 O O . GLN A 1 77 ? 12.770 -3.299 -14.870 1.00 90.75 77 GLN A O 1
ATOM 646 N N . LEU A 1 78 ? 10.916 -3.154 -13.630 1.00 89.12 78 LEU A N 1
ATOM 647 C CA . LEU A 1 78 ? 10.032 -2.935 -14.774 1.00 89.12 78 LEU A CA 1
ATOM 648 C C . LEU A 1 78 ? 10.325 -1.593 -15.452 1.00 89.12 78 LEU A C 1
ATOM 650 O O . LEU A 1 78 ? 10.398 -1.548 -16.673 1.00 89.12 78 LEU A O 1
ATOM 654 N N . ASN A 1 79 ? 10.545 -0.526 -14.686 1.00 87.31 79 ASN A N 1
ATOM 655 C CA . ASN A 1 79 ? 10.916 0.766 -15.255 1.00 87.31 79 ASN A CA 1
ATOM 656 C C . ASN A 1 79 ? 12.259 0.690 -15.993 1.00 87.31 79 ASN A C 1
ATOM 658 O O . ASN A 1 79 ? 12.356 1.233 -17.082 1.00 87.31 79 ASN A O 1
ATOM 662 N N . GLU A 1 80 ? 13.251 -0.026 -15.456 1.00 90.44 80 GLU A N 1
ATOM 663 C CA . GLU A 1 80 ? 14.545 -0.245 -16.123 1.00 90.44 80 GLU A CA 1
ATOM 664 C C . GLU A 1 80 ? 14.414 -1.093 -17.400 1.00 90.44 80 GLU A C 1
ATOM 666 O O . GLU A 1 80 ? 15.060 -0.814 -18.404 1.00 90.44 80 GLU A O 1
ATOM 671 N N . LEU A 1 81 ? 13.560 -2.119 -17.387 1.00 92.19 81 LEU A N 1
ATOM 672 C CA . LEU A 1 81 ? 13.357 -3.010 -18.534 1.00 92.19 81 LEU A CA 1
ATOM 673 C C . LEU A 1 81 ? 12.556 -2.368 -19.672 1.00 92.19 81 LEU A C 1
ATOM 675 O O . LEU A 1 81 ? 12.742 -2.742 -20.829 1.00 92.19 81 LEU A O 1
ATOM 679 N N . PHE A 1 82 ? 11.629 -1.468 -19.345 1.00 89.88 82 PHE A N 1
ATOM 680 C CA . PHE A 1 82 ? 10.660 -0.914 -20.295 1.00 89.88 82 PHE A CA 1
ATOM 681 C C . PHE A 1 82 ? 10.795 0.599 -20.516 1.00 89.88 82 PHE A C 1
ATOM 683 O O . PHE A 1 82 ? 10.000 1.154 -21.270 1.00 89.88 82 PHE A O 1
ATOM 690 N N . ASP A 1 83 ? 11.774 1.246 -19.881 1.00 83.31 83 ASP A N 1
ATOM 691 C CA . ASP A 1 83 ? 12.058 2.686 -19.971 1.00 83.31 83 ASP A CA 1
ATOM 692 C C . ASP A 1 83 ? 10.822 3.560 -19.665 1.00 83.31 83 ASP A C 1
ATOM 694 O O . ASP A 1 83 ? 10.459 4.492 -20.383 1.00 83.31 83 ASP A O 1
ATOM 698 N N . ILE A 1 84 ? 10.108 3.186 -18.598 1.00 71.62 84 ILE A N 1
ATOM 699 C CA . ILE A 1 84 ? 8.869 3.842 -18.164 1.00 71.62 84 ILE A CA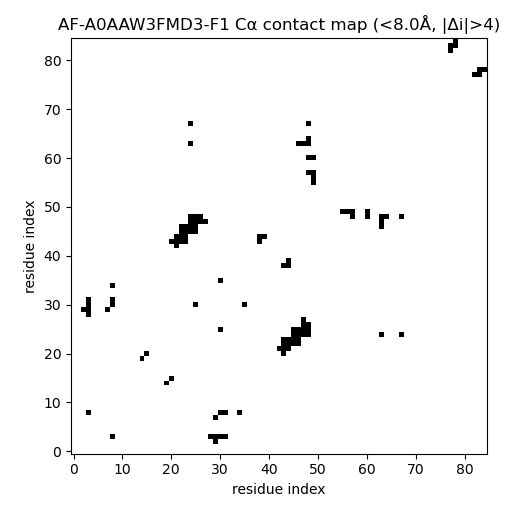 1
ATOM 700 C C . ILE A 1 84 ? 9.226 4.907 -17.115 1.00 71.62 84 ILE A C 1
ATOM 702 O O . ILE A 1 84 ? 9.377 4.582 -15.934 1.00 71.62 84 ILE A O 1
ATOM 706 N N . GLU A 1 85 ? 9.368 6.165 -17.546 1.00 55.78 85 GLU A N 1
ATOM 707 C CA . GLU A 1 85 ? 9.459 7.357 -16.673 1.00 55.78 85 GLU A CA 1
ATOM 708 C C . GLU A 1 85 ? 8.083 7.915 -16.272 1.00 55.78 85 GLU A C 1
ATOM 710 O O . GLU A 1 85 ? 7.214 8.116 -17.155 1.00 55.78 85 GLU A O 1
#